Protein AF-A0A4Y7U3J2-F1 (afdb_monomer)

pLDDT: mean 91.97, std 6.22, range [48.28, 97.62]

Mean predicted aligned error: 4.23 Å

Solvent-accessible surface area (backbone atoms only — not comparable to full-atom values): 7686 Å² total; per-residue (Å²): 131,92,69,62,50,72,48,68,82,52,98,86,43,77,46,77,48,72,76,75,67,62,58,42,66,38,91,87,77,68,45,82,23,81,50,67,56,68,72,60,66,31,75,88,77,53,60,70,77,60,58,76,78,44,60,67,90,69,42,99,43,74,64,53,44,92,87,64,48,77,66,54,67,69,60,52,53,51,49,55,51,48,51,67,72,71,57,82,88,78,84,84,58,91,90,69,83,88,86,79,57,74,64,82,46,90,84,86,80,79,90,133

Sequence (112 aa):
ENGHDFAWVNNDHLRIKWTLPAFQDHPLTGQEMWFNHMFFGHKSLYDPSVLEYFDEEDLPFATYYGDGSEIKPEVIEEFVNFYKEHSIIYTWEKDDFLLLDNLMFSHGRQPF

Organism: NCBI:txid2133765

Foldseek 3Di:
DPQKDWDDPDDPDIDIDHADDQWDQDPPPRDIFRDDCQQPQEPVPDDVVVCVVDDQSRRPDDDDPNVRHRDDPVVNVVVVVVCVVPDDDDDDDPPDDDDDDNRHDDDDDDDD

Nearest PDB structures (foldseek):
  8g3d-assembly1_6F  TM=1.696E-01  e=2.488E+00  Tetrahymena thermophila

InterPro domains:
  IPR003819 TauD/TfdA-like domain [PF02668] (4-112)
  IPR042098 Glutarate 2-hydroxylase superfamily [G3DSA:3.60.130.10] (1-112)

Structure (mmCIF, N/CA/C/O backbone):
data_AF-A0A4Y7U3J2-F1
#
_entry.id   AF-A0A4Y7U3J2-F1
#
loop_
_atom_site.group_PDB
_atom_site.id
_atom_site.type_symbol
_atom_site.label_atom_id
_atom_site.label_alt_id
_atom_site.label_comp_id
_atom_site.label_asym_id
_atom_site.label_entity_id
_atom_site.label_seq_id
_atom_site.pdbx_PDB_ins_code
_atom_site.Cartn_x
_atom_site.Cartn_y
_atom_site.Cartn_z
_atom_site.occupancy
_atom_site.B_iso_or_equiv
_atom_site.auth_seq_id
_atom_site.auth_comp_id
_atom_site.auth_asym_id
_atom_site.auth_atom_id
_atom_site.pdbx_PDB_model_num
ATOM 1 N N . GLU A 1 1 ? -7.619 -13.124 -20.613 1.00 48.28 1 GLU A N 1
ATOM 2 C CA . GLU A 1 1 ? -6.334 -12.594 -20.114 1.00 48.28 1 GLU A CA 1
ATOM 3 C C . GLU A 1 1 ? -6.652 -11.591 -19.016 1.00 48.28 1 GLU A C 1
ATOM 5 O O . GLU A 1 1 ? -7.471 -10.715 -19.253 1.00 48.28 1 GLU A O 1
ATOM 10 N N . ASN A 1 2 ? -6.118 -11.767 -17.806 1.00 59.69 2 ASN A N 1
ATOM 11 C CA . ASN A 1 2 ? -6.539 -11.022 -16.606 1.00 59.69 2 ASN A CA 1
ATOM 12 C C . ASN A 1 2 ? -5.876 -9.631 -16.467 1.00 59.69 2 ASN A C 1
ATOM 14 O O . ASN A 1 2 ? -5.841 -9.089 -15.371 1.00 59.69 2 ASN A O 1
ATOM 18 N N . GLY A 1 3 ? -5.322 -9.058 -17.5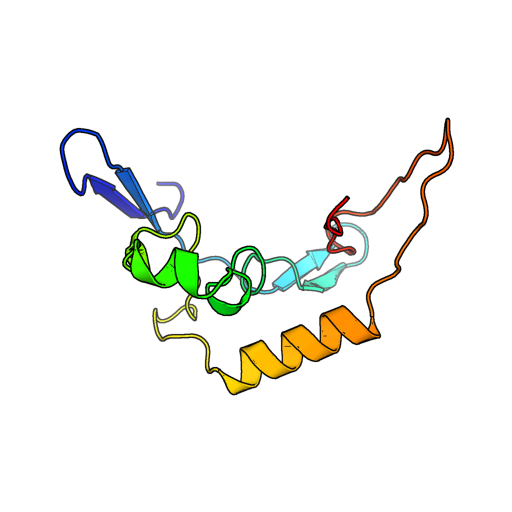44 1.00 76.25 3 GLY A N 1
ATOM 19 C CA . GLY A 1 3 ? -4.643 -7.752 -17.494 1.00 76.25 3 GLY A CA 1
ATOM 20 C C . GLY A 1 3 ? -3.315 -7.746 -16.722 1.00 76.25 3 GLY A C 1
ATOM 21 O O . GLY A 1 3 ? -2.863 -6.686 -16.297 1.00 76.25 3 GLY A O 1
ATOM 22 N N . HIS A 1 4 ? -2.707 -8.919 -16.530 1.00 87.75 4 HIS A N 1
ATOM 23 C CA . HI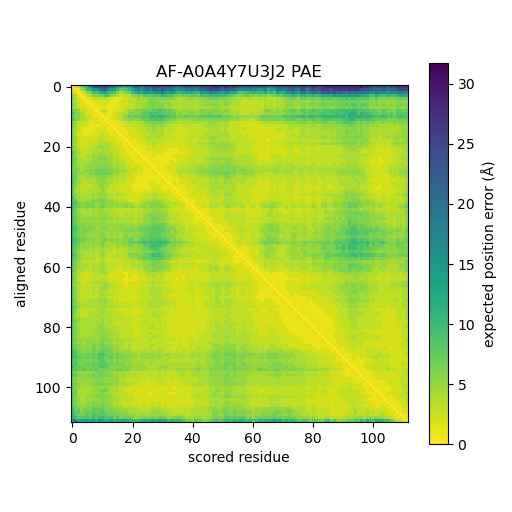S A 1 4 ? -1.395 -9.071 -15.908 1.00 87.75 4 HIS A CA 1
ATOM 24 C C . HIS A 1 4 ? -0.373 -9.513 -16.958 1.00 87.75 4 HIS A C 1
ATOM 26 O O . HIS A 1 4 ? -0.574 -10.534 -17.622 1.00 87.75 4 HIS A O 1
ATOM 32 N N . ASP A 1 5 ? 0.725 -8.773 -17.057 1.00 92.06 5 ASP A N 1
ATOM 33 C CA . ASP A 1 5 ? 1.926 -9.172 -17.778 1.00 92.06 5 ASP A CA 1
ATOM 34 C C . ASP A 1 5 ? 2.788 -10.047 -16.868 1.00 92.06 5 ASP A C 1
ATOM 36 O O . ASP A 1 5 ? 2.863 -9.822 -15.659 1.00 92.06 5 ASP A O 1
ATOM 40 N N . PHE A 1 6 ? 3.466 -11.045 -17.430 1.00 93.44 6 PHE A N 1
ATOM 41 C CA . PHE A 1 6 ? 4.398 -11.869 -16.668 1.00 93.44 6 PHE A CA 1
ATOM 42 C C . PHE A 1 6 ? 5.623 -12.250 -17.495 1.00 93.44 6 PHE A C 1
ATOM 44 O O . PHE A 1 6 ? 5.543 -12.427 -18.710 1.00 93.44 6 PHE A O 1
ATOM 51 N N . ALA A 1 7 ? 6.760 -12.401 -16.821 1.00 93.81 7 ALA A N 1
ATOM 52 C CA . ALA A 1 7 ? 8.013 -12.842 -17.414 1.00 93.81 7 ALA A CA 1
ATOM 53 C C . ALA A 1 7 ? 8.805 -13.693 -16.416 1.00 93.81 7 ALA A C 1
ATOM 55 O O . ALA A 1 7 ? 8.942 -13.335 -15.248 1.00 93.81 7 ALA A O 1
ATOM 56 N N . TRP A 1 8 ? 9.350 -14.814 -16.884 1.00 95.00 8 TRP A N 1
ATOM 57 C CA . TRP A 1 8 ? 10.350 -15.570 -16.135 1.00 95.00 8 TRP A CA 1
ATOM 58 C C . TRP A 1 8 ? 11.706 -14.886 -16.314 1.00 95.00 8 TRP A C 1
ATOM 60 O O . TRP A 1 8 ? 12.222 -14.829 -17.430 1.00 95.00 8 TRP A O 1
ATOM 70 N N . VAL A 1 9 ? 12.263 -14.346 -15.231 1.00 91.94 9 VAL A N 1
ATOM 71 C CA . VAL A 1 9 ? 13.594 -13.714 -15.211 1.00 91.94 9 VAL A CA 1
ATOM 72 C C . VAL A 1 9 ? 14.681 -14.791 -15.298 1.00 91.94 9 VAL A C 1
ATOM 74 O O . VAL A 1 9 ? 15.719 -14.600 -15.929 1.00 91.94 9 VAL A O 1
ATOM 77 N N . ASN A 1 10 ? 14.418 -15.956 -14.703 1.00 93.25 10 ASN A N 1
ATOM 78 C CA . ASN A 1 10 ? 15.218 -17.174 -14.810 1.00 93.25 10 ASN A CA 1
ATOM 79 C C . ASN A 1 10 ? 14.321 -18.408 -14.527 1.00 93.25 10 ASN A C 1
ATOM 81 O O . ASN A 1 10 ? 13.097 -18.319 -14.607 1.00 93.25 10 ASN A O 1
ATOM 85 N N . ASN A 1 11 ? 14.913 -19.564 -14.210 1.00 94.62 11 ASN A N 1
ATOM 86 C CA . ASN A 1 11 ? 14.177 -20.820 -14.020 1.00 94.62 11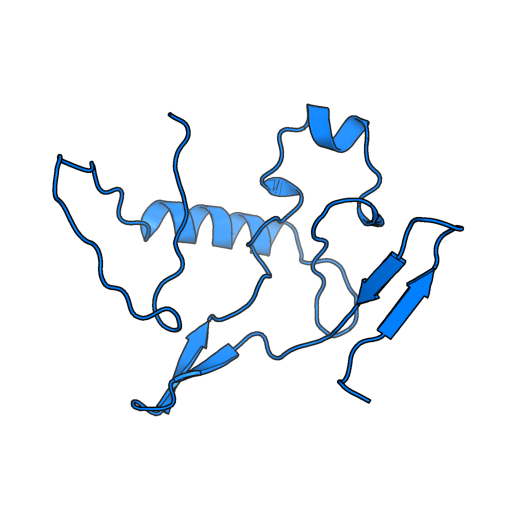 ASN A CA 1
ATOM 87 C C . ASN A 1 11 ? 13.258 -20.859 -12.784 1.00 94.62 11 ASN A C 1
ATOM 89 O O . ASN A 1 11 ? 12.364 -21.702 -12.743 1.00 94.62 11 ASN A O 1
ATOM 93 N N . ASP A 1 12 ? 13.484 -20.011 -11.782 1.00 94.38 12 ASP A N 1
ATOM 94 C CA . ASP A 1 12 ? 12.753 -20.015 -10.509 1.00 94.38 12 ASP A CA 1
ATOM 95 C C . ASP A 1 12 ? 12.243 -18.631 -10.074 1.00 94.38 12 ASP A C 1
ATOM 97 O O . ASP A 1 12 ? 11.542 -18.519 -9.070 1.00 94.38 12 ASP A O 1
ATOM 101 N N . HIS A 1 13 ? 12.501 -17.593 -10.870 1.00 91.62 13 HIS A N 1
ATOM 102 C CA . HIS A 1 13 ? 12.074 -16.224 -10.618 1.00 91.62 13 HIS A CA 1
ATOM 103 C C . HIS A 1 13 ? 11.030 -15.782 -11.651 1.00 91.62 13 HIS A C 1
ATOM 105 O O . HIS A 1 13 ? 11.346 -15.484 -12.807 1.00 91.62 13 HIS A O 1
ATOM 111 N N . LEU A 1 14 ? 9.771 -15.714 -11.211 1.00 93.00 14 LEU A N 1
ATOM 112 C CA . LEU A 1 14 ? 8.658 -15.148 -11.969 1.00 93.00 14 LEU A CA 1
ATOM 113 C C . LEU A 1 14 ? 8.416 -13.696 -11.554 1.00 93.00 14 LEU A C 1
ATOM 115 O O . LEU A 1 14 ? 8.186 -13.417 -10.380 1.00 93.00 14 LEU A O 1
ATOM 119 N N . ARG A 1 15 ? 8.366 -12.801 -12.537 1.00 92.25 15 ARG A N 1
ATOM 120 C CA . ARG A 1 15 ? 7.943 -11.414 -12.365 1.00 92.25 15 ARG A CA 1
ATOM 121 C C .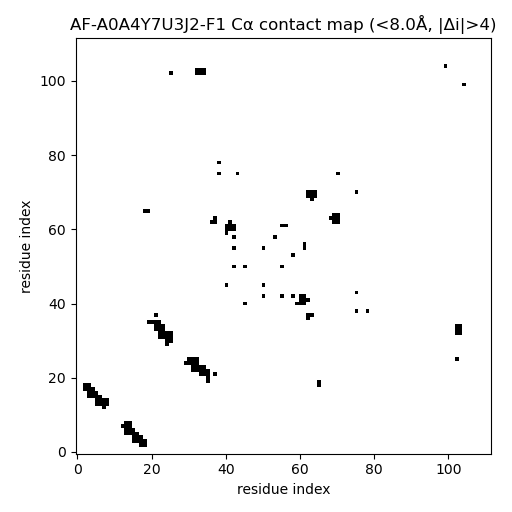 ARG A 1 15 ? 6.566 -11.219 -12.976 1.00 92.25 15 ARG A C 1
ATOM 123 O O . ARG A 1 15 ? 6.306 -11.684 -14.086 1.00 92.25 15 ARG A O 1
ATOM 130 N N . ILE A 1 16 ? 5.694 -10.523 -12.257 1.00 93.06 16 ILE A N 1
ATOM 131 C CA . ILE A 1 16 ? 4.339 -10.201 -12.702 1.00 93.06 16 ILE A CA 1
ATOM 132 C C . ILE A 1 16 ? 4.151 -8.691 -12.569 1.00 93.06 16 ILE A C 1
ATOM 134 O O . ILE A 1 16 ? 4.506 -8.110 -11.547 1.00 93.06 16 ILE A O 1
ATOM 138 N N . LYS A 1 17 ? 3.601 -8.061 -13.604 1.00 92.25 17 LYS A N 1
ATOM 139 C CA . LYS A 1 17 ? 3.294 -6.633 -13.650 1.00 92.25 17 LYS A CA 1
ATOM 140 C C . LYS A 1 17 ? 1.837 -6.437 -14.031 1.00 92.25 17 LYS A C 1
ATOM 142 O O . LYS A 1 17 ? 1.281 -7.188 -14.827 1.00 92.25 17 LYS A O 1
ATOM 147 N N . TRP A 1 18 ? 1.209 -5.419 -13.468 1.00 93.31 18 TRP A N 1
ATOM 148 C CA . TRP A 1 18 ? -0.137 -5.020 -13.849 1.00 93.31 18 TRP A CA 1
ATOM 149 C C . TRP A 1 18 ? -0.367 -3.548 -13.554 1.00 93.31 18 TRP A C 1
ATOM 151 O O . TRP A 1 18 ? 0.252 -2.983 -12.654 1.00 93.31 18 TRP A O 1
ATOM 161 N N . THR A 1 19 ? -1.288 -2.947 -14.300 1.00 93.25 19 THR A N 1
ATOM 162 C CA . THR A 1 19 ? -1.721 -1.565 -14.094 1.00 93.25 19 THR A CA 1
ATOM 163 C C . THR A 1 19 ? -3.174 -1.576 -13.647 1.00 93.25 19 THR A C 1
ATOM 165 O O . THR A 1 19 ? -4.024 -2.182 -14.297 1.00 93.25 19 THR A O 1
ATOM 168 N N . LEU A 1 20 ? -3.463 -0.902 -12.536 1.00 92.06 20 LEU A N 1
ATOM 169 C CA . LEU A 1 20 ? -4.810 -0.764 -11.986 1.00 92.06 20 LEU A CA 1
ATOM 170 C C . LEU A 1 20 ? -5.129 0.713 -11.725 1.00 92.06 20 LEU A C 1
ATOM 172 O O . LEU A 1 20 ? -4.204 1.510 -11.546 1.00 92.06 20 LEU A O 1
ATOM 176 N N . PRO A 1 21 ? -6.420 1.092 -11.682 1.00 93.69 21 PRO A N 1
ATOM 177 C CA . PRO A 1 21 ? -6.824 2.414 -11.222 1.00 93.69 21 PRO A CA 1
ATOM 178 C C . PRO A 1 21 ? -6.291 2.693 -9.811 1.00 93.69 21 PRO A C 1
ATOM 180 O O . PRO A 1 21 ? -6.362 1.827 -8.939 1.00 93.69 21 PRO A O 1
ATOM 183 N N . ALA A 1 22 ? -5.785 3.908 -9.583 1.00 94.12 22 ALA A N 1
ATOM 184 C CA . ALA A 1 22 ? -5.347 4.340 -8.253 1.00 94.12 22 ALA A CA 1
ATOM 185 C C . ALA A 1 22 ? -6.532 4.552 -7.293 1.00 94.12 22 ALA A C 1
ATOM 187 O O . ALA A 1 22 ? -6.386 4.408 -6.079 1.00 94.12 22 ALA A O 1
ATOM 188 N N . PHE A 1 23 ? -7.701 4.871 -7.843 1.00 95.69 23 PHE A N 1
ATOM 189 C CA . PHE A 1 23 ? -8.929 5.096 -7.098 1.00 95.69 23 PHE A CA 1
ATOM 190 C C . PHE A 1 23 ? -9.975 4.045 -7.461 1.00 95.69 23 PHE A C 1
ATOM 192 O O . PHE A 1 23 ? -10.017 3.567 -8.596 1.00 95.69 23 PHE A O 1
ATOM 199 N N . GLN A 1 24 ? -10.806 3.687 -6.488 1.00 95.50 24 GLN A N 1
ATOM 200 C CA . GLN A 1 24 ? -11.917 2.750 -6.645 1.00 95.50 24 GLN A CA 1
ATOM 201 C C . GLN A 1 24 ? -13.169 3.342 -6.005 1.00 95.50 24 GLN A C 1
ATOM 203 O O . GLN A 1 24 ? -13.084 3.928 -4.930 1.00 95.50 24 GLN A O 1
ATOM 208 N N . ASP A 1 25 ? -14.334 3.147 -6.613 1.00 97.25 25 ASP A N 1
ATOM 209 C CA . ASP A 1 25 ? -15.591 3.576 -6.001 1.00 97.25 25 ASP A CA 1
ATOM 210 C C . ASP A 1 25 ? -16.037 2.585 -4.925 1.00 97.25 25 ASP A C 1
ATOM 212 O O . ASP A 1 25 ? -16.092 1.369 -5.138 1.00 97.25 25 ASP A O 1
ATOM 216 N N . HIS A 1 26 ? -16.417 3.103 -3.761 1.00 97.62 26 HIS A N 1
ATOM 217 C CA . HIS A 1 26 ? -16.994 2.292 -2.705 1.00 97.62 26 HIS A CA 1
ATOM 218 C C . HIS A 1 26 ? -18.374 1.760 -3.141 1.00 97.62 26 HIS A C 1
ATOM 220 O O . HIS A 1 26 ? -19.283 2.554 -3.403 1.00 97.62 26 HIS A O 1
ATOM 226 N N . PRO A 1 27 ? -18.606 0.434 -3.173 1.00 96.06 27 PRO A N 1
ATOM 227 C CA . PRO A 1 27 ? -19.761 -0.159 -3.853 1.00 96.06 27 PRO A CA 1
ATOM 228 C C . PRO A 1 27 ? -21.111 0.186 -3.211 1.00 96.06 27 PRO A C 1
ATOM 230 O O . PRO A 1 27 ? -22.145 0.073 -3.865 1.00 96.06 27 PRO A O 1
ATOM 233 N N . LEU A 1 28 ? -21.122 0.594 -1.936 1.00 96.50 28 LEU A N 1
ATOM 234 C CA . LEU A 1 28 ? -22.350 0.961 -1.222 1.00 96.50 28 LEU A CA 1
ATOM 235 C C . LEU A 1 28 ? -22.591 2.472 -1.164 1.00 96.50 28 LEU A C 1
ATOM 237 O O . LEU A 1 28 ? -23.741 2.895 -1.101 1.00 96.50 28 LEU A O 1
ATOM 241 N N . THR A 1 29 ? -21.531 3.285 -1.143 1.00 95.88 29 THR A N 1
ATOM 242 C CA . THR A 1 29 ? -21.648 4.745 -0.945 1.00 95.88 29 THR A CA 1
ATOM 243 C C . THR A 1 29 ? -21.394 5.534 -2.225 1.00 95.88 29 THR A C 1
ATOM 245 O O . THR A 1 29 ? -21.759 6.704 -2.285 1.00 95.88 29 THR A O 1
ATOM 248 N N . GLY A 1 30 ? -20.782 4.915 -3.239 1.00 96.12 30 GLY A N 1
ATOM 249 C CA . GLY A 1 30 ? -20.371 5.565 -4.484 1.00 96.12 30 GLY A CA 1
ATOM 250 C C . GLY A 1 30 ? -19.267 6.609 -4.302 1.00 96.12 30 GLY A C 1
ATOM 251 O O . GLY A 1 30 ? -19.033 7.403 -5.203 1.00 96.12 30 GLY A O 1
ATOM 252 N N . GLN A 1 31 ? -18.635 6.664 -3.127 1.00 96.94 31 GLN A N 1
ATOM 253 C CA . GLN A 1 31 ? -17.537 7.586 -2.866 1.00 96.94 31 GLN A CA 1
ATOM 254 C C . GLN A 1 31 ? -16.240 7.036 -3.454 1.00 96.94 31 GLN A C 1
ATOM 256 O O . GLN A 1 31 ? -15.947 5.852 -3.293 1.00 96.94 31 GLN A O 1
ATOM 261 N N . GLU A 1 32 ? -15.450 7.913 -4.063 1.00 97.25 32 GLU A N 1
ATOM 262 C CA . GLU A 1 32 ? -14.119 7.582 -4.563 1.00 97.25 32 GLU A CA 1
ATOM 263 C C . GLU A 1 32 ? -13.163 7.319 -3.385 1.00 97.25 32 GLU A C 1
ATOM 265 O O . GLU A 1 32 ? -13.037 8.142 -2.475 1.00 97.25 32 GLU A O 1
ATOM 270 N N . MET A 1 33 ? -12.511 6.157 -3.389 1.00 96.56 33 MET A N 1
ATOM 271 C CA . MET A 1 33 ? -11.575 5.706 -2.359 1.00 96.56 33 MET A CA 1
ATOM 272 C C . MET A 1 33 ? -10.163 5.594 -2.920 1.00 96.56 33 MET A C 1
ATOM 274 O O . MET A 1 33 ? -9.946 5.042 -4.001 1.00 96.56 33 MET A O 1
ATOM 278 N N . TRP A 1 34 ? -9.184 6.046 -2.138 1.00 93.94 34 TRP A N 1
ATOM 279 C CA . TRP A 1 34 ? -7.774 5.756 -2.383 1.00 93.94 34 TRP A CA 1
ATOM 280 C C . TRP A 1 34 ? -7.479 4.295 -2.015 1.00 93.94 34 TRP A C 1
ATOM 282 O O . TRP A 1 34 ? -7.230 3.974 -0.853 1.00 93.94 34 TRP A O 1
ATOM 292 N N . PHE A 1 35 ? -7.534 3.401 -3.006 1.00 9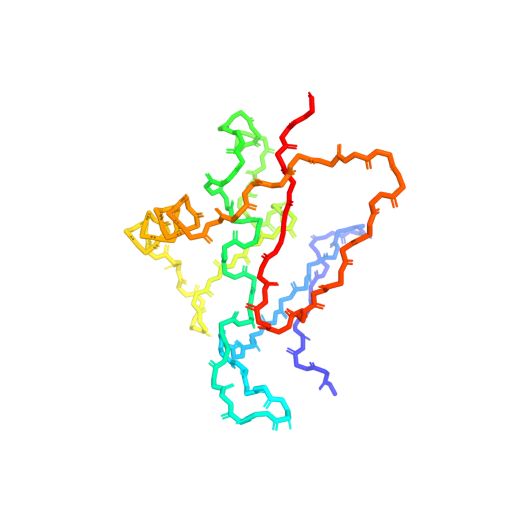4.75 35 PHE A N 1
ATOM 293 C CA . PHE A 1 35 ? -7.381 1.958 -2.810 1.00 94.75 35 PHE A CA 1
ATOM 294 C C . PHE A 1 35 ? -6.385 1.372 -3.815 1.00 94.75 35 PHE A C 1
ATOM 296 O O . PHE A 1 35 ? -6.745 0.923 -4.904 1.00 94.75 35 PHE A O 1
ATOM 303 N N . ASN A 1 36 ? -5.103 1.417 -3.453 1.00 93.56 36 ASN A N 1
ATOM 304 C CA . ASN A 1 36 ? -3.996 0.949 -4.283 1.00 93.56 36 ASN A CA 1
ATOM 305 C C . ASN A 1 36 ? -2.758 0.604 -3.433 1.00 93.56 36 ASN A C 1
ATOM 307 O O . ASN A 1 36 ? -2.743 0.796 -2.219 1.00 93.56 36 ASN A O 1
ATOM 311 N N . HIS A 1 37 ? -1.703 0.110 -4.088 1.00 90.81 37 HIS A N 1
ATOM 312 C CA . HIS A 1 37 ? -0.414 -0.220 -3.464 1.00 90.81 37 HIS A CA 1
ATOM 313 C C . HIS A 1 37 ? 0.697 0.795 -3.799 1.00 90.81 37 HIS A C 1
ATOM 315 O O . HIS A 1 37 ? 1.867 0.433 -3.856 1.00 90.81 37 HIS A O 1
ATOM 321 N N . MET A 1 38 ? 0.366 2.067 -4.046 1.00 92.25 38 MET A N 1
ATOM 322 C CA . MET A 1 38 ? 1.376 3.094 -4.340 1.00 92.25 38 MET A CA 1
ATOM 323 C C . MET A 1 38 ? 2.366 3.239 -3.183 1.00 92.25 38 MET A C 1
ATOM 325 O O . MET A 1 38 ? 3.573 3.180 -3.396 1.00 92.25 38 MET A O 1
ATOM 329 N N . PHE A 1 39 ? 1.852 3.361 -1.957 1.00 90.56 39 PHE A N 1
ATOM 330 C CA . PHE A 1 39 ? 2.687 3.512 -0.766 1.00 90.56 39 PHE A CA 1
ATOM 331 C C . PHE A 1 39 ? 3.026 2.174 -0.091 1.00 90.56 39 PHE A C 1
ATOM 333 O O . PHE A 1 39 ? 4.060 2.047 0.561 1.00 90.56 39 PHE A O 1
ATOM 340 N N . PHE A 1 40 ? 2.175 1.156 -0.249 1.00 88.50 40 PHE A N 1
ATOM 341 C CA . PHE A 1 40 ? 2.385 -0.164 0.347 1.00 88.50 40 PHE A CA 1
ATOM 342 C C . PHE A 1 40 ? 3.661 -0.816 -0.200 1.00 88.50 40 PHE A C 1
ATOM 344 O O . PHE A 1 40 ? 3.751 -1.105 -1.390 1.00 88.50 40 PHE A O 1
ATOM 351 N N . GLY A 1 41 ? 4.640 -1.063 0.674 1.00 85.69 41 GLY A N 1
ATOM 352 C CA . GLY A 1 41 ? 5.901 -1.694 0.278 1.00 85.69 41 GLY A CA 1
ATOM 353 C C . GLY A 1 41 ? 6.761 -0.832 -0.648 1.00 85.69 41 GLY A C 1
ATOM 354 O O . GLY A 1 41 ? 7.611 -1.372 -1.344 1.00 85.69 41 GLY A O 1
ATOM 355 N N . HIS A 1 42 ? 6.556 0.489 -0.681 1.00 90.50 42 HIS A N 1
ATOM 356 C CA . HIS A 1 42 ? 7.401 1.377 -1.472 1.00 90.50 42 HIS A CA 1
ATOM 357 C C . HIS A 1 42 ? 8.861 1.336 -0.983 1.00 90.50 42 HIS A C 1
ATOM 359 O O . HIS A 1 42 ? 9.112 1.267 0.223 1.00 90.50 42 HIS A O 1
ATOM 365 N N . LYS A 1 43 ? 9.832 1.445 -1.908 1.00 89.25 43 LYS A N 1
ATOM 366 C CA . LYS A 1 43 ? 11.281 1.354 -1.625 1.00 89.25 43 LYS A CA 1
ATOM 367 C C . LYS A 1 43 ? 11.749 2.268 -0.484 1.00 89.25 43 LYS A C 1
ATOM 369 O O . LYS A 1 43 ? 12.608 1.891 0.304 1.00 89.25 43 LYS A O 1
ATOM 374 N N . SER A 1 44 ? 11.121 3.435 -0.331 1.00 87.38 44 SER A N 1
ATOM 375 C CA . SER A 1 44 ? 11.425 4.402 0.737 1.00 87.38 44 SER A CA 1
ATOM 376 C C . SER A 1 44 ? 11.064 3.941 2.155 1.00 87.38 44 SER A C 1
ATOM 378 O O . SER A 1 44 ? 11.425 4.621 3.109 1.00 87.38 44 SER A O 1
ATOM 380 N N . LEU A 1 45 ? 10.300 2.855 2.306 1.00 85.69 45 LEU A N 1
ATOM 381 C CA . LEU A 1 45 ? 9.900 2.304 3.606 1.00 85.69 45 LEU A CA 1
ATOM 382 C C . LEU A 1 45 ? 10.851 1.213 4.105 1.00 85.69 45 LEU A C 1
ATOM 384 O O . LEU A 1 45 ? 10.722 0.773 5.248 1.00 85.69 45 LEU A O 1
ATOM 388 N N . TYR A 1 46 ? 11.782 0.762 3.265 1.00 88.19 46 TYR A N 1
ATOM 389 C CA . TYR A 1 46 ? 12.802 -0.200 3.658 1.00 88.19 46 TYR A CA 1
ATOM 390 C C . TYR A 1 46 ? 13.951 0.489 4.392 1.00 88.19 46 TYR A C 1
ATOM 392 O O . TYR A 1 46 ? 14.256 1.660 4.165 1.00 88.19 46 TYR A O 1
ATOM 400 N N . ASP A 1 47 ? 14.620 -0.269 5.260 1.00 88.06 47 ASP A N 1
ATOM 401 C CA . ASP A 1 47 ? 15.907 0.152 5.802 1.00 88.06 47 ASP A CA 1
ATOM 402 C C . ASP A 1 47 ? 16.917 0.298 4.646 1.00 88.06 47 ASP A C 1
ATOM 404 O O . ASP A 1 47 ? 16.977 -0.597 3.795 1.00 88.06 47 ASP A O 1
ATOM 408 N N . PRO A 1 48 ? 17.721 1.378 4.591 1.00 89.50 48 PRO A N 1
ATOM 409 C CA . PRO A 1 48 ? 18.697 1.578 3.523 1.00 89.50 48 PRO A CA 1
ATOM 410 C C . PRO A 1 48 ? 19.635 0.386 3.313 1.00 89.50 48 PRO A C 1
ATOM 412 O O . PRO A 1 48 ? 19.983 0.093 2.175 1.00 89.50 48 PRO A O 1
ATOM 415 N N . SER A 1 49 ? 19.981 -0.347 4.378 1.00 90.81 49 SER A N 1
ATOM 416 C CA . SER A 1 49 ? 20.821 -1.542 4.272 1.00 90.81 49 SER A CA 1
ATOM 417 C C . SER A 1 49 ? 20.175 -2.655 3.450 1.00 90.81 49 SER A C 1
ATOM 419 O O . SER A 1 49 ? 20.892 -3.412 2.814 1.00 90.81 49 SER A O 1
ATOM 421 N N . VAL A 1 50 ? 18.841 -2.757 3.409 1.00 88.56 50 VAL A N 1
ATOM 422 C CA . VAL A 1 50 ? 18.137 -3.733 2.559 1.00 88.56 50 VAL A CA 1
ATOM 423 C C . VAL A 1 50 ? 18.303 -3.367 1.087 1.00 88.56 50 VAL A C 1
ATOM 425 O O . VAL A 1 50 ? 18.534 -4.245 0.260 1.00 88.56 50 VAL A O 1
ATOM 428 N N . LEU A 1 51 ? 18.236 -2.074 0.767 1.00 89.81 51 LEU A N 1
ATOM 429 C CA . LEU A 1 51 ? 18.343 -1.566 -0.603 1.00 89.81 51 LEU A CA 1
ATOM 430 C C . LEU A 1 51 ? 19.753 -1.735 -1.194 1.00 89.81 51 LEU A C 1
ATOM 432 O O . LEU A 1 51 ? 19.916 -1.657 -2.404 1.00 89.81 51 LEU A O 1
ATOM 436 N N . GLU A 1 52 ? 20.769 -1.997 -0.368 1.00 91.62 52 GLU A N 1
ATOM 437 C CA . GLU A 1 52 ? 22.126 -2.310 -0.839 1.00 91.62 52 GLU A CA 1
ATOM 438 C C . GLU A 1 52 ? 22.250 -3.727 -1.429 1.00 91.62 52 GLU A C 1
ATOM 440 O O . GLU A 1 52 ? 23.197 -3.996 -2.169 1.00 91.62 52 GLU A O 1
ATOM 445 N N . TYR A 1 53 ? 21.320 -4.638 -1.112 1.00 91.44 53 TYR A N 1
ATOM 446 C CA . TYR A 1 53 ? 21.375 -6.042 -1.546 1.00 91.44 53 TYR A CA 1
ATOM 447 C C . TYR A 1 53 ? 20.422 -6.384 -2.691 1.00 91.44 53 TYR A C 1
ATOM 449 O O . TYR A 1 53 ? 20.549 -7.467 -3.264 1.00 91.44 53 TYR A O 1
ATOM 457 N N . PHE A 1 54 ? 19.469 -5.506 -3.005 1.00 88.69 54 PHE A N 1
ATOM 458 C CA . PHE A 1 54 ? 18.438 -5.756 -4.006 1.00 88.69 54 PHE A CA 1
ATOM 459 C C . PHE A 1 54 ? 18.367 -4.609 -5.002 1.00 88.69 54 PHE A C 1
ATOM 461 O O . PHE A 1 54 ? 18.271 -3.444 -4.614 1.00 88.69 54 PHE A O 1
ATOM 468 N N . ASP A 1 55 ? 18.335 -4.961 -6.284 1.00 88.88 55 ASP A N 1
ATOM 469 C CA . ASP A 1 55 ? 17.880 -4.038 -7.313 1.00 88.88 55 ASP A CA 1
ATOM 470 C C . ASP A 1 55 ? 16.385 -3.744 -7.100 1.00 88.88 55 ASP A C 1
ATOM 472 O O . ASP A 1 55 ? 15.629 -4.576 -6.595 1.00 88.88 55 ASP A O 1
ATOM 476 N N . GLU A 1 56 ? 15.932 -2.555 -7.496 1.00 86.44 56 GLU A N 1
ATOM 477 C CA . GLU A 1 56 ? 14.545 -2.117 -7.278 1.00 86.44 56 GLU A CA 1
ATOM 478 C C . GLU A 1 56 ? 13.509 -3.075 -7.883 1.00 86.44 56 GLU A C 1
ATOM 480 O O . GLU A 1 56 ? 12.467 -3.321 -7.280 1.00 86.44 56 GLU A O 1
ATOM 485 N N . GLU A 1 57 ? 13.812 -3.655 -9.047 1.00 86.00 57 GLU A N 1
ATOM 486 C CA . GLU A 1 57 ? 12.936 -4.615 -9.731 1.00 86.00 57 GLU A CA 1
ATOM 487 C C . GLU A 1 57 ? 12.807 -5.967 -9.013 1.00 86.00 57 GLU A C 1
ATOM 489 O O . GLU A 1 57 ? 11.924 -6.758 -9.357 1.00 86.00 57 GLU A O 1
ATOM 494 N N . ASP A 1 58 ? 13.698 -6.236 -8.058 1.00 87.94 58 ASP A N 1
ATOM 495 C CA . ASP A 1 58 ? 13.751 -7.470 -7.277 1.00 87.94 58 ASP A CA 1
ATOM 496 C C . ASP A 1 58 ? 13.233 -7.269 -5.845 1.00 87.94 58 ASP A C 1
ATOM 498 O O . ASP A 1 58 ? 13.173 -8.217 -5.055 1.00 87.94 58 ASP A O 1
ATOM 502 N N . LEU A 1 59 ? 12.801 -6.049 -5.505 1.00 90.12 59 LEU A N 1
ATOM 503 C CA . LEU A 1 59 ? 12.009 -5.822 -4.305 1.00 90.12 59 LEU A CA 1
ATOM 504 C C . LEU A 1 59 ? 10.668 -6.567 -4.414 1.00 90.12 59 LEU A C 1
ATOM 506 O O . LEU A 1 59 ? 10.111 -6.699 -5.505 1.00 90.12 59 LEU A O 1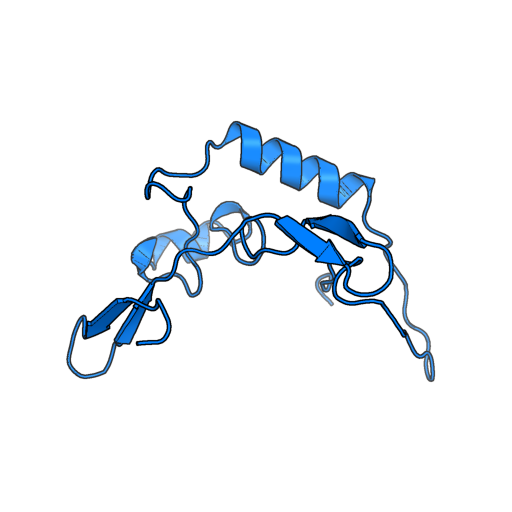
ATOM 510 N N . PRO A 1 60 ? 10.080 -7.002 -3.281 1.00 88.38 60 PRO A N 1
ATOM 511 C CA . PRO A 1 60 ? 8.773 -7.661 -3.283 1.00 88.38 60 PRO A CA 1
ATOM 512 C C . PRO A 1 60 ? 7.676 -6.850 -3.983 1.00 88.38 60 PRO A C 1
ATOM 514 O O . PRO A 1 60 ? 6.752 -7.428 -4.556 1.00 88.38 60 PRO A O 1
ATOM 517 N N . PHE A 1 61 ? 7.780 -5.519 -3.922 1.00 90.38 61 PHE A N 1
ATOM 518 C CA . PHE A 1 61 ? 6.882 -4.586 -4.585 1.00 90.38 61 PHE A CA 1
ATOM 5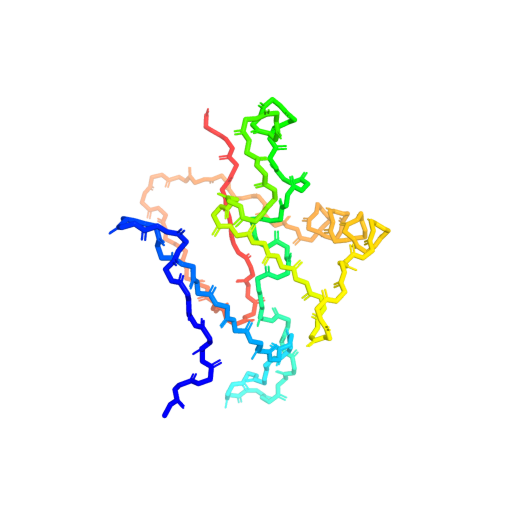19 C C . PHE A 1 61 ? 7.681 -3.420 -5.171 1.00 90.38 61 PHE A C 1
ATOM 521 O O . PHE A 1 61 ? 8.502 -2.814 -4.486 1.00 90.38 61 PHE A O 1
ATOM 528 N N . ALA A 1 62 ? 7.384 -3.081 -6.423 1.00 91.62 62 ALA A N 1
ATOM 529 C CA . ALA A 1 62 ? 7.845 -1.868 -7.084 1.00 91.62 62 ALA A CA 1
ATOM 530 C C . ALA A 1 62 ? 6.651 -1.229 -7.801 1.00 91.62 62 ALA A C 1
ATOM 532 O O . ALA A 1 62 ? 6.018 -1.861 -8.653 1.00 91.62 62 ALA A O 1
ATOM 533 N N . THR A 1 63 ? 6.320 0.009 -7.430 1.00 92.88 63 THR A N 1
ATOM 534 C CA . THR A 1 63 ? 5.134 0.711 -7.933 1.00 92.88 63 THR A CA 1
ATOM 535 C C . THR A 1 63 ? 5.536 1.952 -8.720 1.00 92.88 63 THR A C 1
ATOM 537 O O . THR A 1 63 ? 6.349 2.755 -8.271 1.00 92.88 63 THR A O 1
ATOM 540 N N . TYR A 1 64 ? 4.919 2.119 -9.886 1.00 93.31 64 TYR A N 1
ATOM 541 C CA . TYR A 1 64 ? 5.170 3.196 -10.842 1.00 93.31 64 TYR A CA 1
ATOM 542 C C . TYR A 1 64 ? 3.852 3.903 -11.175 1.00 93.31 64 TYR A C 1
ATOM 544 O O . TYR A 1 64 ? 2.769 3.388 -10.877 1.00 93.31 64 TYR A O 1
ATOM 552 N N . TYR A 1 65 ? 3.918 5.058 -11.836 1.00 95.06 65 TYR A N 1
ATOM 553 C CA . TYR A 1 65 ? 2.739 5.636 -12.478 1.00 95.06 65 TYR A CA 1
ATOM 554 C C . TYR A 1 65 ? 2.198 4.687 -13.559 1.00 95.06 65 TYR A C 1
ATOM 556 O O . TYR A 1 65 ? 2.890 3.787 -14.036 1.00 95.06 65 TYR A O 1
ATOM 564 N N . GLY A 1 66 ? 0.945 4.893 -13.977 1.00 93.12 66 GLY A N 1
ATOM 565 C CA . GLY A 1 66 ? 0.291 4.034 -14.973 1.00 93.12 66 GLY A CA 1
ATOM 566 C C . GLY A 1 66 ? 0.981 4.008 -16.344 1.00 93.12 66 GLY A C 1
ATOM 567 O O . GLY A 1 66 ? 0.762 3.076 -17.114 1.00 93.12 66 GLY A O 1
ATOM 568 N N . ASP A 1 67 ? 1.829 4.997 -16.636 1.00 93.88 67 ASP A N 1
ATOM 569 C CA . ASP A 1 67 ? 2.680 5.057 -17.830 1.00 93.88 67 ASP A CA 1
ATOM 570 C C . ASP A 1 67 ? 4.048 4.369 -17.650 1.00 93.88 67 ASP A C 1
ATOM 572 O O . ASP A 1 67 ? 4.830 4.279 -18.595 1.00 93.88 67 ASP A O 1
ATOM 576 N N . GLY A 1 68 ? 4.330 3.856 -16.451 1.00 92.75 68 GLY A N 1
ATOM 577 C CA . GLY A 1 68 ? 5.583 3.210 -16.078 1.00 92.75 68 GLY A CA 1
ATOM 578 C C . GLY A 1 68 ? 6.674 4.158 -15.582 1.00 92.75 68 GLY A C 1
ATOM 579 O O . GLY A 1 68 ? 7.755 3.675 -15.260 1.00 92.75 68 GLY A O 1
ATOM 580 N N . SER A 1 69 ? 6.429 5.469 -15.505 1.00 94.81 69 SER A N 1
ATOM 581 C CA . SER A 1 69 ? 7.392 6.407 -14.920 1.00 94.81 69 SER A CA 1
ATOM 582 C C . SER A 1 69 ? 7.460 6.276 -13.394 1.00 94.81 69 SER A C 1
ATOM 584 O O . SER A 1 69 ? 6.483 5.904 -12.740 1.00 94.81 69 SER A O 1
ATOM 586 N N . GLU A 1 70 ? 8.624 6.560 -12.809 1.00 93.50 70 GLU A N 1
ATOM 587 C CA . GLU A 1 70 ? 8.800 6.526 -11.354 1.00 93.50 70 GLU A CA 1
ATOM 588 C C . GLU A 1 70 ? 7.898 7.540 -10.642 1.00 93.50 70 GLU A C 1
ATOM 590 O O . GLU A 1 70 ? 7.717 8.673 -11.102 1.00 93.50 70 GLU A O 1
ATOM 595 N N . ILE A 1 71 ? 7.371 7.141 -9.480 1.00 93.94 71 ILE A N 1
ATOM 596 C CA . ILE A 1 71 ? 6.677 8.067 -8.588 1.00 93.94 71 ILE A CA 1
ATOM 597 C C . ILE A 1 71 ? 7.687 9.087 -8.070 1.00 93.94 71 ILE A C 1
ATOM 599 O O . ILE A 1 71 ? 8.749 8.734 -7.559 1.00 93.94 71 ILE A O 1
ATOM 603 N N . LYS A 1 72 ? 7.355 10.370 -8.209 1.00 95.00 72 LYS A N 1
ATOM 604 C CA . LYS A 1 72 ? 8.265 11.448 -7.826 1.00 95.00 72 LYS A CA 1
ATOM 605 C C . LYS A 1 72 ? 8.548 11.424 -6.316 1.00 95.00 72 LYS A C 1
ATOM 607 O O . LYS A 1 72 ? 7.599 11.253 -5.544 1.00 95.00 72 LYS A O 1
ATOM 612 N N . PRO A 1 73 ? 9.797 11.661 -5.873 1.00 93.00 73 PRO A N 1
ATOM 613 C CA . PRO A 1 73 ? 10.145 11.650 -4.452 1.00 93.00 73 PRO A CA 1
ATOM 614 C C . PRO A 1 73 ? 9.290 12.589 -3.595 1.00 93.00 73 PRO A C 1
ATOM 616 O O . PRO A 1 73 ? 8.927 12.229 -2.480 1.00 93.00 73 PRO A O 1
ATOM 619 N N . GLU A 1 74 ? 8.907 13.754 -4.126 1.00 95.81 74 GLU A N 1
ATOM 620 C CA . GLU A 1 74 ? 8.102 14.737 -3.393 1.00 95.81 74 GLU A CA 1
ATOM 621 C C . GLU A 1 74 ? 6.685 14.216 -3.101 1.00 95.81 74 GLU A C 1
ATOM 623 O O . GLU A 1 74 ? 6.117 14.510 -2.053 1.00 95.81 74 GLU A O 1
ATOM 628 N N . VAL A 1 75 ? 6.129 13.391 -3.998 1.00 95.12 75 VAL A N 1
ATOM 629 C CA . VAL A 1 75 ? 4.826 12.737 -3.791 1.00 95.12 75 VAL A CA 1
ATOM 630 C C . VAL A 1 75 ? 4.942 11.682 -2.696 1.00 95.12 75 VAL A C 1
ATOM 632 O O . VAL A 1 75 ? 4.076 11.582 -1.834 1.00 95.12 75 VAL A O 1
ATOM 635 N N . ILE A 1 76 ? 6.030 10.911 -2.685 1.00 94.50 76 ILE A N 1
ATOM 636 C CA . ILE A 1 76 ? 6.272 9.924 -1.627 1.00 94.50 76 ILE A CA 1
ATOM 637 C C . ILE A 1 76 ? 6.395 10.613 -0.265 1.00 94.50 76 ILE A C 1
ATOM 639 O O . ILE A 1 76 ? 5.789 10.156 0.702 1.00 94.50 76 ILE A O 1
ATOM 643 N N . GLU A 1 77 ? 7.127 11.725 -0.185 1.00 93.44 77 GLU A N 1
ATOM 644 C CA . GLU A 1 77 ? 7.266 12.511 1.045 1.00 93.44 77 GLU A CA 1
ATOM 645 C C . GLU A 1 77 ? 5.920 13.068 1.539 1.00 93.44 77 GLU A C 1
ATOM 647 O O . GLU A 1 77 ? 5.625 13.005 2.736 1.00 93.44 77 GLU A O 1
ATOM 652 N N . GLU A 1 78 ? 5.067 13.551 0.633 1.00 95.44 78 GLU A N 1
ATOM 653 C CA . GLU A 1 78 ? 3.706 13.982 0.968 1.00 95.44 78 GLU A CA 1
ATOM 654 C C . GLU A 1 78 ? 2.902 12.843 1.609 1.00 95.44 78 GLU A C 1
ATOM 656 O O . GLU A 1 78 ? 2.301 13.028 2.670 1.00 95.44 78 GLU A O 1
ATOM 661 N N . PHE A 1 79 ? 2.965 11.636 1.040 1.00 93.81 79 PHE A N 1
ATOM 662 C CA . PHE A 1 79 ? 2.277 10.472 1.597 1.00 93.81 79 PHE A CA 1
ATOM 663 C C . PHE A 1 79 ? 2.863 10.011 2.935 1.00 93.81 79 PHE A C 1
ATOM 665 O O . PHE A 1 79 ? 2.099 9.649 3.829 1.00 93.81 79 PHE A O 1
ATOM 672 N N . VAL A 1 80 ? 4.186 10.072 3.129 1.00 92.25 80 VAL A N 1
ATOM 673 C CA . VAL A 1 80 ? 4.806 9.807 4.443 1.00 92.25 80 VAL A CA 1
ATOM 674 C C . VAL A 1 80 ? 4.195 10.717 5.512 1.00 92.25 80 VAL A C 1
ATOM 676 O O . VAL A 1 80 ? 3.810 10.244 6.585 1.00 92.25 80 VAL A O 1
ATOM 679 N N . ASN A 1 81 ? 4.066 12.011 5.214 1.00 94.00 81 ASN A N 1
ATOM 680 C CA . ASN A 1 81 ? 3.478 12.979 6.135 1.00 94.00 81 ASN A CA 1
ATOM 681 C C . ASN A 1 81 ? 1.976 12.739 6.336 1.00 94.00 81 ASN A C 1
ATOM 683 O O . ASN A 1 81 ? 1.520 12.729 7.479 1.00 94.00 81 ASN A O 1
ATOM 687 N N . PHE A 1 82 ? 1.233 12.452 5.264 1.00 94.69 82 PHE A N 1
ATOM 688 C CA . PHE A 1 82 ? -0.190 12.118 5.323 1.00 94.69 82 PHE A CA 1
ATOM 689 C C . PHE A 1 82 ? -0.454 10.915 6.239 1.00 94.69 82 PHE A C 1
ATOM 691 O O . PHE A 1 82 ? -1.261 11.000 7.164 1.00 94.69 82 PHE A O 1
ATOM 698 N N . TYR A 1 83 ? 0.267 9.804 6.050 1.00 92.06 83 TYR A N 1
ATOM 699 C CA . TYR A 1 83 ? 0.122 8.630 6.911 1.00 92.06 83 TYR A CA 1
ATOM 700 C C . TYR A 1 83 ? 0.498 8.945 8.358 1.00 92.06 83 TYR A C 1
ATOM 702 O O . TYR A 1 83 ? -0.183 8.490 9.273 1.00 92.06 83 TYR A O 1
ATOM 710 N N . LYS A 1 84 ? 1.542 9.743 8.593 1.00 91.12 84 LYS A N 1
ATOM 711 C CA . LYS A 1 84 ? 1.939 10.138 9.949 1.00 91.12 84 LYS A CA 1
ATOM 712 C C . LYS A 1 84 ? 0.870 10.979 10.656 1.00 91.12 84 LYS A C 1
ATOM 714 O O . LYS A 1 84 ? 0.665 10.789 11.851 1.00 91.12 84 LYS A O 1
ATOM 719 N N . GLU A 1 85 ? 0.217 11.895 9.946 1.00 96.38 85 GLU A N 1
ATOM 720 C CA . GLU A 1 85 ? -0.796 12.797 10.507 1.00 96.38 85 GLU A CA 1
ATOM 721 C C . GLU A 1 85 ? -2.160 12.120 10.692 1.00 96.38 85 GLU A C 1
ATOM 723 O O . GLU A 1 85 ? -2.852 12.382 11.675 1.00 96.38 85 GLU A O 1
ATOM 728 N N . HIS A 1 86 ? -2.536 11.222 9.778 1.00 95.81 86 HIS A N 1
ATOM 729 C CA . HIS A 1 86 ? -3.880 10.641 9.734 1.00 95.81 86 HIS A CA 1
ATOM 730 C C . HIS A 1 86 ? -3.972 9.198 10.252 1.00 95.81 86 HIS A C 1
ATOM 732 O O . HIS A 1 86 ? -5.070 8.640 10.305 1.00 95.81 86 HIS A O 1
ATOM 738 N N . SER A 1 87 ? -2.859 8.579 10.663 1.00 95.00 87 SER A N 1
ATOM 739 C CA . SER A 1 87 ? -2.894 7.241 11.266 1.00 95.00 87 SER A CA 1
ATOM 740 C C . SER A 1 87 ? -3.376 7.272 12.712 1.00 95.00 87 SER A C 1
ATOM 742 O O . SER A 1 87 ? -2.922 8.067 13.533 1.00 95.00 87 SER A O 1
ATOM 744 N N . ILE A 1 88 ? -4.229 6.310 13.053 1.00 95.00 88 ILE A N 1
ATOM 745 C CA . ILE A 1 88 ? -4.638 6.039 14.431 1.00 95.00 88 ILE A CA 1
ATOM 746 C C . ILE A 1 88 ? -3.748 4.918 14.972 1.00 95.00 88 ILE A C 1
ATOM 748 O O . ILE A 1 88 ? -3.785 3.794 14.471 1.00 95.00 88 ILE A O 1
ATOM 752 N N . ILE A 1 89 ? -2.950 5.214 16.000 1.00 94.31 89 ILE A N 1
ATOM 753 C CA . ILE A 1 89 ? -2.160 4.201 16.711 1.00 94.31 89 ILE A CA 1
ATOM 754 C C . ILE A 1 89 ? -3.007 3.669 17.863 1.00 94.31 89 ILE A C 1
ATOM 756 O O . ILE A 1 89 ? -3.305 4.395 18.811 1.00 94.31 89 ILE A O 1
ATOM 760 N N . TYR A 1 90 ? -3.389 2.400 17.765 1.00 92.69 90 TYR A N 1
ATOM 761 C CA . TYR A 1 90 ? -4.186 1.718 18.775 1.00 92.69 90 TYR A CA 1
ATOM 762 C C . TYR A 1 90 ? -3.314 0.762 19.591 1.00 92.69 90 TYR A C 1
ATOM 764 O O . TYR A 1 90 ? -2.645 -0.111 19.032 1.00 92.69 90 TYR A O 1
ATOM 772 N N . THR A 1 91 ? -3.321 0.927 20.913 1.00 94.69 91 THR A N 1
ATOM 773 C CA . THR A 1 91 ? -2.671 -0.007 21.836 1.00 94.69 91 THR A CA 1
ATOM 774 C C . THR A 1 91 ? -3.639 -1.140 22.131 1.00 94.69 91 THR A C 1
ATOM 776 O O . THR A 1 91 ? -4.644 -0.921 22.795 1.00 94.69 91 THR A O 1
ATOM 779 N N . TRP A 1 92 ? -3.328 -2.332 21.629 1.00 94.94 92 TRP A N 1
ATOM 780 C CA . TRP A 1 92 ? -4.155 -3.521 21.811 1.00 94.94 92 TRP A CA 1
ATOM 781 C C . TRP A 1 92 ? -4.168 -3.998 23.262 1.00 94.94 92 TRP A C 1
ATOM 783 O O . T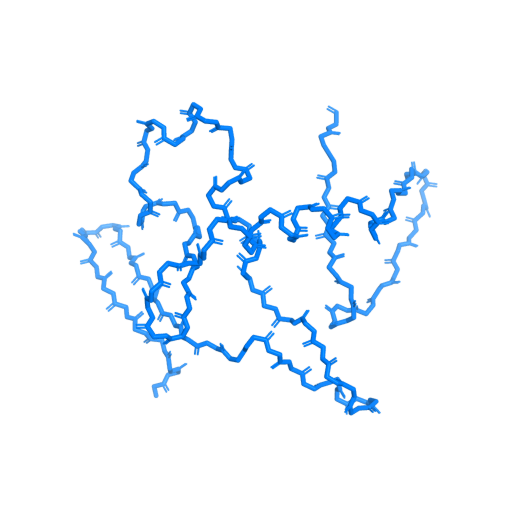RP A 1 92 ? -3.110 -4.169 23.873 1.00 94.94 92 TRP A O 1
ATOM 793 N N . GLU A 1 93 ? -5.356 -4.308 23.766 1.00 96.88 93 GLU A N 1
ATOM 794 C CA . GLU A 1 93 ? -5.561 -5.064 24.990 1.00 96.88 93 GLU A CA 1
ATOM 795 C C . GLU A 1 93 ? -6.005 -6.496 24.681 1.00 96.88 93 GLU A C 1
ATOM 797 O O . GLU A 1 93 ? -6.388 -6.870 23.567 1.00 96.88 93 GLU A O 1
ATOM 802 N N . LYS A 1 94 ? -5.881 -7.357 25.692 1.00 97.50 94 LYS A N 1
ATOM 803 C CA . LYS A 1 94 ? -6.308 -8.742 25.562 1.00 97.50 94 LYS A CA 1
ATOM 804 C C . LYS A 1 94 ? -7.815 -8.774 25.296 1.00 97.50 94 LYS A C 1
ATOM 806 O O . LYS A 1 94 ? -8.577 -8.151 26.025 1.00 97.50 94 LYS A O 1
ATOM 811 N N . ASP A 1 95 ? -8.205 -9.588 24.319 1.00 97.62 95 ASP A N 1
ATOM 812 C CA . ASP A 1 95 ? -9.595 -9.824 23.915 1.00 97.62 95 ASP A CA 1
ATOM 813 C C . ASP A 1 95 ? -10.254 -8.651 23.149 1.00 97.62 95 ASP A C 1
ATOM 815 O O . ASP A 1 95 ? -11.460 -8.688 22.899 1.00 97.62 95 ASP A O 1
ATOM 819 N N . ASP A 1 96 ? -9.473 -7.660 22.698 1.00 97.62 96 ASP A N 1
ATOM 820 C CA . ASP A 1 96 ? -9.929 -6.640 21.745 1.00 97.62 96 ASP A CA 1
ATOM 821 C C . ASP A 1 96 ? -10.171 -7.218 20.340 1.00 97.62 96 ASP A C 1
ATOM 823 O O . ASP A 1 96 ? -9.452 -8.099 19.860 1.00 97.62 96 ASP A O 1
ATOM 827 N N . PHE A 1 97 ? -11.152 -6.646 19.634 1.00 96.00 97 PHE A N 1
ATOM 828 C CA . PHE A 1 97 ? -11.449 -6.948 18.234 1.00 96.00 97 PHE A CA 1
ATOM 829 C C . PHE A 1 97 ? -11.608 -5.658 17.428 1.00 96.00 97 PHE A C 1
ATOM 831 O O . PHE A 1 97 ? -12.349 -4.758 17.821 1.00 96.00 97 PHE A O 1
ATOM 838 N N . LEU A 1 98 ? -10.964 -5.599 16.261 1.00 94.94 98 LEU A N 1
ATOM 839 C CA . LEU A 1 98 ? -11.125 -4.515 15.293 1.00 94.94 98 LEU A CA 1
ATOM 840 C C . LEU A 1 98 ? -11.919 -5.016 14.087 1.00 94.94 98 LEU A C 1
ATOM 842 O O . LEU A 1 98 ? -11.562 -6.021 13.472 1.00 94.94 98 LEU A O 1
ATOM 846 N N . LEU A 1 99 ? -12.963 -4.276 13.726 1.00 96.06 99 LEU A N 1
ATOM 847 C CA . LEU A 1 99 ? -13.652 -4.396 12.448 1.00 96.06 99 LEU A CA 1
ATOM 848 C C . LEU A 1 99 ? -13.447 -3.086 11.688 1.00 96.06 99 LEU A C 1
ATOM 850 O O . LEU A 1 99 ? -13.728 -2.016 12.226 1.00 96.06 99 LEU A O 1
ATOM 854 N N . LEU A 1 100 ? -12.966 -3.175 10.452 1.00 95.50 100 LEU A N 1
ATOM 855 C CA . LEU A 1 100 ? -12.751 -2.024 9.579 1.00 95.50 100 LEU A CA 1
ATOM 856 C C . LEU A 1 100 ? -13.308 -2.293 8.185 1.00 95.50 100 LEU A C 1
ATOM 858 O O . LEU A 1 100 ? -13.418 -3.442 7.755 1.00 95.50 100 LEU A O 1
ATOM 862 N N . ASP A 1 101 ? -13.635 -1.213 7.485 1.00 95.69 101 ASP A N 1
ATOM 863 C CA . ASP A 1 101 ? -13.927 -1.246 6.059 1.00 95.69 101 ASP A CA 1
ATOM 864 C C . ASP A 1 101 ? -12.610 -1.167 5.277 1.00 95.69 101 ASP A C 1
ATOM 866 O O . ASP A 1 101 ? -11.898 -0.163 5.339 1.00 95.69 101 ASP A O 1
ATOM 870 N N . ASN A 1 102 ? -12.271 -2.236 4.559 1.00 94.38 102 ASN A N 1
ATOM 871 C CA . ASN A 1 102 ? -10.984 -2.348 3.877 1.00 94.38 102 ASN A CA 1
ATOM 872 C C . ASN A 1 102 ? -10.826 -1.358 2.715 1.00 94.38 102 ASN A C 1
ATOM 874 O O . ASN A 1 102 ? -9.701 -1.041 2.349 1.00 94.38 102 ASN A O 1
ATOM 878 N N . LEU A 1 103 ? -11.924 -0.873 2.128 1.00 94.62 103 LEU A N 1
ATOM 879 C CA . LEU A 1 103 ? -11.858 0.135 1.068 1.00 94.62 103 LEU A CA 1
ATOM 880 C C . LEU A 1 103 ? -11.609 1.532 1.639 1.00 94.62 103 LEU A C 1
ATOM 882 O O . LEU A 1 103 ? -10.978 2.350 0.979 1.00 94.62 103 LEU A O 1
ATOM 886 N N . MET A 1 104 ? -12.089 1.799 2.857 1.00 93.75 104 MET A N 1
ATOM 887 C CA . MET A 1 104 ? -11.948 3.106 3.504 1.00 93.75 104 MET A CA 1
ATOM 888 C C . MET A 1 104 ? -10.671 3.247 4.339 1.00 93.75 104 MET A C 1
ATOM 890 O O . MET A 1 104 ? -10.189 4.363 4.527 1.00 93.75 104 MET A O 1
ATOM 894 N N . PHE A 1 105 ? -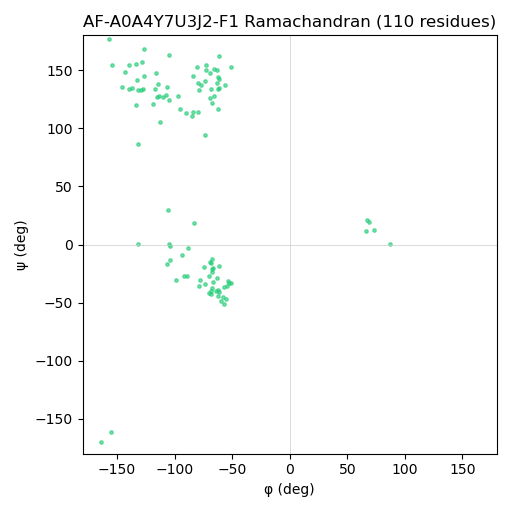10.122 2.145 4.861 1.00 93.88 105 PHE A N 1
ATOM 895 C CA . PHE A 1 105 ? -8.982 2.177 5.779 1.00 93.88 105 PHE A CA 1
ATOM 896 C C . PHE A 1 105 ? -7.760 1.438 5.234 1.00 93.88 105 PHE A C 1
ATOM 898 O O . PHE A 1 105 ? -7.763 0.220 5.056 1.00 93.88 105 PHE A O 1
ATOM 905 N N . SER A 1 106 ? -6.652 2.172 5.109 1.00 93.38 106 SER A N 1
ATOM 906 C CA . SER A 1 106 ? -5.317 1.569 5.121 1.00 93.38 106 SER A CA 1
ATOM 907 C C . SER A 1 106 ? -4.959 1.136 6.543 1.00 93.38 106 SER A C 1
ATOM 909 O O . SER A 1 106 ? -5.241 1.852 7.503 1.00 93.38 106 SER A O 1
ATOM 911 N N . HIS A 1 107 ? -4.302 -0.012 6.688 1.00 92.75 107 HIS A N 1
ATOM 912 C CA . HIS A 1 107 ? -3.869 -0.524 7.985 1.00 92.75 107 HIS A CA 1
ATOM 913 C C . HIS A 1 107 ? -2.469 -1.136 7.899 1.00 92.75 107 HIS A C 1
ATOM 915 O O . HIS A 1 107 ? -2.012 -1.567 6.843 1.00 92.75 107 HIS A O 1
ATOM 921 N N . GLY A 1 108 ? -1.776 -1.151 9.033 1.00 90.12 108 GLY A N 1
ATOM 922 C CA . GLY A 1 108 ? -0.408 -1.636 9.150 1.00 90.12 108 GLY A CA 1
ATOM 923 C C . GLY A 1 108 ? -0.051 -1.893 10.608 1.00 90.12 108 GLY A C 1
ATOM 924 O O . GLY A 1 108 ? -0.913 -1.871 11.486 1.00 90.12 108 GLY A O 1
ATOM 925 N N . ARG A 1 109 ? 1.229 -2.146 10.876 1.00 90.25 109 ARG A N 1
ATOM 926 C CA . ARG A 1 109 ? 1.707 -2.499 12.215 1.00 90.25 109 ARG A CA 1
ATOM 927 C C . ARG A 1 109 ? 3.002 -1.760 12.533 1.00 90.25 109 ARG A C 1
ATOM 929 O O . ARG A 1 109 ? 3.915 -1.746 11.715 1.00 90.25 109 ARG A O 1
ATOM 936 N N . GLN A 1 110 ? 3.091 -1.205 13.739 1.00 88.88 110 GLN A N 1
ATOM 937 C CA . GLN A 1 110 ? 4.349 -0.697 14.290 1.00 88.88 110 GLN A CA 1
ATOM 938 C C . GLN A 1 110 ? 5.279 -1.859 14.696 1.00 88.88 110 GLN A C 1
ATOM 940 O O . GLN A 1 110 ? 4.792 -2.958 14.986 1.00 88.88 110 GLN A O 1
ATOM 945 N N . PRO A 1 111 ? 6.607 -1.658 14.733 1.00 86.38 111 PRO A N 1
ATOM 946 C CA . PRO A 1 111 ? 7.532 -2.609 15.356 1.00 86.38 111 PRO A CA 1
ATOM 947 C C . PRO A 1 111 ? 7.103 -2.983 16.791 1.00 86.38 111 PRO A C 1
ATOM 949 O O . PRO A 1 111 ? 6.407 -2.204 17.441 1.00 86.38 111 PRO A O 1
ATOM 952 N N . PHE A 1 112 ? 7.476 -4.184 17.251 1.00 81.81 112 PHE A N 1
ATOM 953 C CA . PHE A 1 112 ? 7.130 -4.723 18.578 1.00 81.81 112 PHE A CA 1
ATOM 954 C C . PHE A 1 112 ? 8.331 -4.729 19.524 1.00 81.81 112 PHE A C 1
ATOM 956 O O . PHE A 1 112 ? 9.473 -4.800 19.013 1.00 81.81 112 PHE A O 1
#

Secondary structure (DSSP, 8-state):
--SEEEEESSSS-EEEEE---SEEE-TTT--EEE-SSSSTT-GGGS-HHHHTTS-GGGSS---B-TTSPBPPHHHHHHHHHHHHHH-------TT------TTT--------

Radius of gyration: 16.96 Å; Cα contacts (8 Å, |Δi|>4): 84; chains: 1; bounding box: 44×36×46 Å